Protein AF-A0A7C7QFS6-F1 (afdb_monomer_lite)

Structure (mmCIF, N/CA/C/O backbone):
data_AF-A0A7C7QFS6-F1
#
_entry.id   AF-A0A7C7QFS6-F1
#
loop_
_atom_site.group_PDB
_atom_site.id
_atom_site.type_symbol
_atom_site.label_atom_id
_atom_site.label_alt_id
_atom_site.label_comp_id
_atom_site.label_asym_id
_atom_site.label_entity_id
_atom_site.label_seq_id
_atom_site.pdbx_PDB_ins_code
_atom_site.Cartn_x
_atom_site.Cartn_y
_atom_site.Cartn_z
_atom_site.occupancy
_atom_site.B_iso_or_equiv
_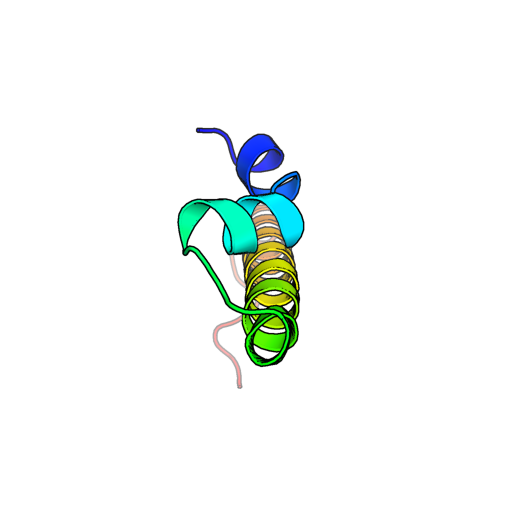atom_site.auth_seq_id
_atom_site.auth_comp_id
_atom_site.auth_asym_id
_atom_site.auth_atom_id
_atom_site.pdbx_PDB_model_num
ATOM 1 N N . LYS A 1 1 ? 5.109 -6.334 14.159 1.00 69.81 1 LYS A N 1
ATOM 2 C CA . LYS A 1 1 ? 5.050 -5.114 13.328 1.00 69.81 1 LYS A CA 1
ATOM 3 C C . LYS A 1 1 ? 3.871 -4.270 13.793 1.00 69.81 1 LYS A C 1
ATOM 5 O O . LYS A 1 1 ? 2.834 -4.863 14.076 1.00 69.81 1 LYS A O 1
ATOM 10 N N . SER A 1 2 ? 4.034 -2.958 13.976 1.00 89.25 2 SER A N 1
ATOM 11 C CA . SER A 1 2 ? 2.946 -2.058 14.414 1.00 89.25 2 SER A CA 1
ATOM 12 C C . SER A 1 2 ? 2.141 -1.518 13.221 1.00 89.25 2 SER A C 1
ATOM 14 O O . SER A 1 2 ? 2.577 -1.634 12.076 1.00 89.25 2 SER A O 1
ATOM 16 N N . LEU A 1 3 ? 0.970 -0.916 13.467 1.00 86.50 3 LEU A N 1
ATOM 17 C CA . LEU A 1 3 ? 0.183 -0.269 12.402 1.00 86.50 3 LEU A CA 1
ATOM 18 C C . LEU A 1 3 ? 0.923 0.917 11.776 1.00 86.50 3 LEU A C 1
ATOM 20 O O . LEU A 1 3 ? 0.801 1.151 10.578 1.00 86.50 3 LEU A O 1
ATOM 24 N N . ASP A 1 4 ? 1.711 1.642 12.565 1.00 86.56 4 ASP A N 1
ATOM 25 C CA . ASP A 1 4 ? 2.496 2.768 12.058 1.00 86.56 4 ASP A CA 1
ATOM 26 C C . ASP A 1 4 ? 3.689 2.290 11.220 1.00 86.56 4 ASP A C 1
ATOM 28 O O . ASP A 1 4 ? 4.016 2.907 10.208 1.00 86.56 4 ASP A O 1
ATOM 32 N N . GLU A 1 5 ? 4.276 1.137 11.565 1.00 90.00 5 GLU A N 1
ATOM 33 C CA . GLU A 1 5 ? 5.267 0.466 10.716 1.00 90.00 5 GLU A CA 1
ATOM 34 C C . GLU A 1 5 ? 4.641 0.077 9.371 1.00 90.00 5 GLU A C 1
ATOM 36 O O . GLU A 1 5 ? 5.209 0.371 8.322 1.00 90.00 5 GLU A O 1
ATOM 41 N N . ALA A 1 6 ? 3.438 -0.507 9.388 1.00 89.62 6 ALA A N 1
ATOM 42 C CA . ALA A 1 6 ? 2.723 -0.877 8.170 1.00 89.62 6 ALA A CA 1
ATOM 43 C C . ALA A 1 6 ? 2.361 0.345 7.30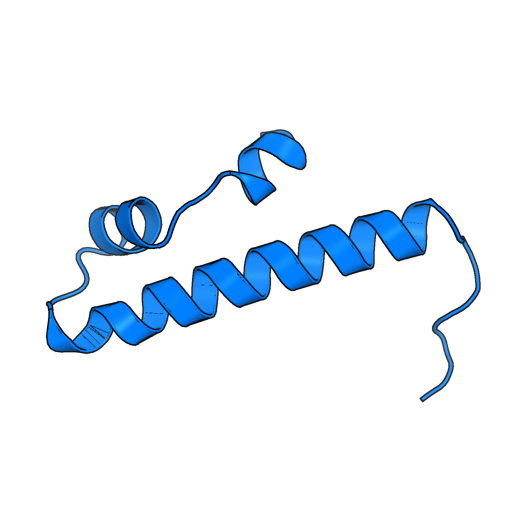1 1.00 89.62 6 ALA A C 1
ATOM 45 O O . ALA A 1 6 ? 2.483 0.284 6.081 1.00 89.62 6 ALA A O 1
ATOM 46 N N . ALA A 1 7 ? 1.991 1.474 7.915 1.00 88.88 7 ALA A N 1
ATOM 47 C CA . ALA A 1 7 ? 1.691 2.720 7.203 1.00 88.88 7 ALA A CA 1
ATOM 48 C C . ALA A 1 7 ? 2.934 3.381 6.583 1.00 88.88 7 ALA A C 1
ATOM 50 O O . ALA A 1 7 ? 2.813 4.169 5.644 1.00 88.88 7 ALA A O 1
ATOM 51 N N . SER A 1 8 ? 4.123 3.075 7.109 1.00 91.81 8 SER A N 1
ATOM 52 C CA . SER A 1 8 ? 5.397 3.599 6.608 1.00 91.81 8 SER A CA 1
ATOM 53 C C . SER A 1 8 ? 5.988 2.811 5.434 1.00 91.81 8 SER A C 1
ATOM 55 O O . SER A 1 8 ? 6.975 3.263 4.850 1.00 91.81 8 SER A O 1
ATOM 57 N N . ILE A 1 9 ? 5.394 1.664 5.075 1.00 93.19 9 ILE A N 1
ATOM 58 C CA . ILE A 1 9 ? 5.836 0.843 3.943 1.00 93.19 9 ILE A CA 1
ATOM 59 C C . ILE A 1 9 ? 5.700 1.651 2.650 1.00 93.19 9 ILE A C 1
ATOM 61 O O . ILE A 1 9 ? 4.633 2.184 2.345 1.00 93.19 9 ILE A O 1
ATOM 65 N N . LYS A 1 10 ? 6.786 1.716 1.877 1.00 93.44 10 LYS A N 1
ATOM 66 C CA . LYS A 1 10 ? 6.829 2.407 0.581 1.00 93.44 10 LYS A CA 1
ATOM 67 C C . LYS A 1 10 ? 6.776 1.422 -0.583 1.00 93.44 10 LYS A C 1
ATOM 69 O O . LYS A 1 10 ? 7.305 0.314 -0.485 1.00 93.44 10 LYS A O 1
ATOM 74 N N . ASN A 1 11 ? 6.253 1.864 -1.726 1.00 92.94 11 ASN A N 1
ATOM 75 C CA . ASN A 1 11 ? 6.245 1.092 -2.972 1.00 92.94 11 ASN A CA 1
ATOM 76 C C . ASN A 1 11 ? 7.638 0.598 -3.389 1.00 92.94 11 ASN A C 1
ATOM 78 O O . ASN A 1 11 ? 7.734 -0.460 -4.002 1.00 92.94 11 ASN A O 1
ATOM 82 N N . THR A 1 12 ? 8.708 1.320 -3.044 1.00 91.69 12 THR A N 1
ATOM 83 C CA . THR A 1 12 ? 10.083 0.917 -3.365 1.00 91.69 12 THR A CA 1
ATOM 84 C C . THR A 1 12 ? 10.470 -0.353 -2.620 1.00 91.69 12 THR A C 1
ATOM 86 O O . THR A 1 12 ? 10.976 -1.281 -3.233 1.00 91.69 12 THR A O 1
ATOM 89 N N . GLN A 1 13 ? 10.131 -0.445 -1.330 1.00 92.88 13 GLN A N 1
ATOM 90 C CA . GLN A 1 13 ? 10.378 -1.643 -0.524 1.00 92.88 13 GLN A CA 1
ATOM 91 C C . GLN A 1 13 ? 9.534 -2.821 -1.018 1.00 92.88 13 GLN A C 1
ATOM 93 O O . GLN A 1 13 ? 10.017 -3.944 -1.085 1.00 92.88 13 GLN A O 1
ATOM 98 N N . ILE A 1 14 ? 8.281 -2.561 -1.409 1.00 91.38 14 ILE A N 1
ATOM 99 C CA . ILE A 1 14 ? 7.394 -3.583 -1.984 1.00 91.38 1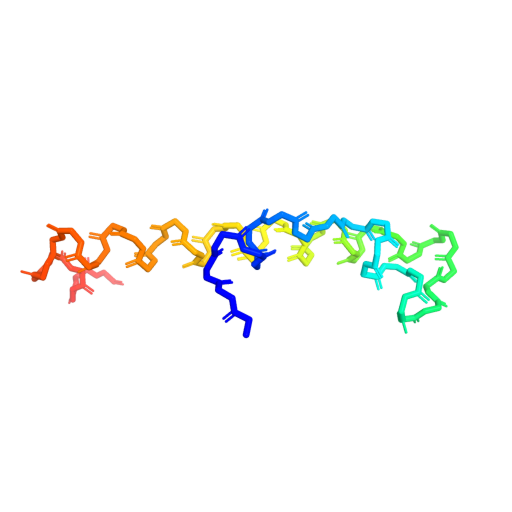4 ILE A CA 1
ATOM 100 C C . ILE A 1 14 ? 7.951 -4.089 -3.323 1.00 91.38 14 ILE A C 1
ATOM 102 O O . ILE A 1 14 ? 7.924 -5.285 -3.589 1.00 91.38 14 ILE A O 1
ATOM 106 N N . ALA A 1 15 ? 8.449 -3.190 -4.173 1.00 92.94 15 ALA A N 1
ATOM 107 C CA . ALA A 1 15 ? 9.017 -3.544 -5.467 1.00 92.94 15 ALA A CA 1
ATOM 108 C C . ALA A 1 15 ? 10.337 -4.311 -5.348 1.00 92.94 15 ALA A C 1
ATOM 110 O O . ALA A 1 15 ? 10.550 -5.237 -6.125 1.00 92.94 15 ALA A O 1
ATOM 111 N N . GLU A 1 16 ? 11.195 -3.934 -4.399 1.00 91.62 16 GLU A N 1
ATOM 112 C CA . GLU A 1 16 ? 12.462 -4.616 -4.120 1.00 91.62 16 GLU A CA 1
ATOM 113 C C . GLU A 1 16 ? 12.224 -6.034 -3.597 1.00 91.62 16 GLU A C 1
ATOM 115 O O . GLU A 1 16 ? 12.784 -6.979 -4.141 1.00 91.62 16 GLU A O 1
ATOM 120 N N . GLU A 1 17 ? 11.336 -6.199 -2.614 1.00 92.38 17 GLU A N 1
ATOM 121 C CA . GLU A 1 17 ? 11.034 -7.508 -2.017 1.00 92.38 17 GLU A CA 1
ATOM 122 C C . GLU A 1 17 ? 10.368 -8.470 -3.015 1.00 92.38 17 GLU A C 1
ATOM 124 O O . GLU A 1 17 ? 10.569 -9.680 -2.966 1.00 92.38 17 GLU A O 1
ATOM 129 N N . LEU A 1 18 ? 9.561 -7.930 -3.932 1.00 90.44 18 LEU A N 1
ATOM 130 C CA . LEU A 1 18 ? 8.867 -8.705 -4.962 1.00 90.44 18 LEU A CA 1
ATOM 131 C C . LEU A 1 18 ? 9.642 -8.790 -6.286 1.00 90.44 18 LEU A C 1
ATOM 133 O O . LEU A 1 18 ? 9.104 -9.321 -7.260 1.00 90.44 18 LEU A O 1
ATOM 137 N N . GLU A 1 19 ? 10.856 -8.233 -6.342 1.00 92.25 19 GLU A N 1
ATOM 138 C CA . GLU A 1 19 ? 11.714 -8.175 -7.533 1.00 92.25 19 GLU A CA 1
ATOM 139 C C . GLU A 1 19 ? 10.960 -7.690 -8.789 1.00 92.25 19 GLU A C 1
ATOM 141 O O . GLU A 1 19 ? 11.077 -8.240 -9.892 1.00 92.25 19 GLU A O 1
ATOM 146 N N . LEU A 1 20 ? 10.118 -6.662 -8.629 1.00 88.81 20 LEU A N 1
ATOM 147 C CA . LEU A 1 20 ? 9.258 -6.202 -9.714 1.00 88.81 20 LEU A CA 1
ATOM 148 C C . LEU A 1 20 ? 10.096 -5.539 -10.817 1.00 88.81 20 LEU A C 1
ATOM 150 O O . LEU A 1 20 ? 10.807 -4.566 -10.560 1.00 88.81 20 LEU A O 1
ATOM 154 N N . PRO A 1 21 ? 9.969 -5.984 -12.081 1.00 90.06 21 PRO A N 1
ATOM 155 C CA . PRO A 1 21 ? 10.612 -5.302 -13.192 1.00 90.06 21 PRO A CA 1
ATOM 156 C C . PRO A 1 21 ? 10.004 -3.901 -13.383 1.00 90.06 21 PRO A C 1
ATOM 158 O O . PRO A 1 21 ? 8.844 -3.687 -13.015 1.00 90.06 21 PRO A O 1
ATOM 161 N N . PRO A 1 22 ? 10.709 -2.965 -14.049 1.00 86.31 22 PRO A N 1
ATOM 162 C CA . PRO A 1 22 ? 10.293 -1.561 -14.170 1.00 86.31 22 PRO A CA 1
ATOM 163 C C . PRO A 1 22 ? 8.849 -1.354 -14.655 1.00 86.31 22 PRO A C 1
ATOM 165 O O . PRO A 1 22 ? 8.135 -0.476 -14.182 1.00 86.31 22 PRO A O 1
ATOM 168 N N . VAL A 1 23 ? 8.379 -2.216 -15.558 1.00 90.56 23 VAL A N 1
ATOM 169 C CA . VAL A 1 23 ? 7.015 -2.176 -16.112 1.00 90.56 23 VAL A CA 1
ATOM 170 C C . VAL A 1 23 ? 5.914 -2.532 -15.100 1.00 90.56 23 VAL A C 1
ATOM 172 O O . VAL A 1 23 ? 4.760 -2.144 -15.277 1.00 90.56 23 VAL A O 1
ATOM 175 N N . LYS A 1 24 ? 6.250 -3.249 -14.021 1.00 89.88 24 LYS A N 1
ATOM 176 C CA . LYS A 1 24 ? 5.314 -3.713 -12.982 1.00 89.88 24 LYS A CA 1
ATOM 177 C C . LYS A 1 24 ? 5.391 -2.906 -11.678 1.00 89.88 24 LYS A C 1
ATOM 179 O O . LYS A 1 24 ? 4.672 -3.227 -10.741 1.00 89.88 24 LYS A O 1
ATOM 184 N N . ILE A 1 25 ? 6.163 -1.817 -11.625 1.00 91.56 25 ILE A N 1
ATOM 185 C CA . ILE A 1 25 ? 6.229 -0.918 -10.453 1.00 91.56 25 ILE A CA 1
ATOM 186 C C . ILE A 1 25 ? 4.872 -0.276 -10.136 1.00 91.56 25 ILE A C 1
ATOM 188 O O . ILE A 1 25 ? 4.555 -0.024 -8.981 1.00 91.56 25 ILE A O 1
ATOM 192 N N . HIS A 1 26 ? 4.001 -0.079 -11.129 1.00 91.81 26 HIS A N 1
ATOM 193 C CA . HIS A 1 26 ? 2.644 0.406 -10.859 1.00 91.81 26 HIS A CA 1
ATOM 194 C C . HIS A 1 26 ? 1.885 -0.507 -9.873 1.00 91.81 26 HIS A C 1
ATOM 196 O O . HIS A 1 26 ? 1.077 -0.019 -9.089 1.00 91.81 26 HIS A O 1
ATOM 202 N N . CYS A 1 27 ? 2.182 -1.814 -9.850 1.00 91.38 27 CYS A N 1
ATOM 203 C CA . CYS A 1 27 ? 1.599 -2.746 -8.889 1.00 91.38 27 CYS A CA 1
ATOM 204 C C . CYS A 1 27 ? 2.054 -2.462 -7.450 1.00 91.38 27 CYS A C 1
ATOM 206 O O . CYS A 1 27 ? 1.258 -2.639 -6.532 1.00 91.38 27 CYS A O 1
ATOM 208 N N . SER A 1 28 ? 3.295 -2.007 -7.233 1.00 93.25 28 SER A N 1
ATOM 209 C CA . SER A 1 28 ? 3.765 -1.651 -5.890 1.00 93.25 28 SER A CA 1
ATOM 210 C C . SER A 1 28 ? 3.192 -0.321 -5.406 1.00 93.25 28 SER A C 1
ATOM 212 O O . SER A 1 28 ? 2.938 -0.182 -4.214 1.00 93.25 28 SER A O 1
ATOM 214 N N . VAL A 1 29 ? 2.920 0.620 -6.316 1.00 93.31 29 VAL A N 1
ATOM 215 C CA . VAL A 1 29 ? 2.183 1.857 -5.998 1.00 93.31 29 VAL A CA 1
ATOM 216 C C . VAL A 1 29 ? 0.745 1.530 -5.592 1.00 93.31 29 VAL A C 1
ATOM 218 O O . VAL A 1 29 ? 0.300 1.947 -4.528 1.00 93.31 29 VAL A O 1
ATOM 221 N N . LEU A 1 30 ? 0.050 0.697 -6.377 1.00 94.31 30 LEU A N 1
ATOM 222 C CA . LEU A 1 30 ? -1.304 0.240 -6.039 1.00 94.31 30 LEU A CA 1
ATOM 223 C C . LEU A 1 30 ? -1.343 -0.504 -4.695 1.00 94.31 30 LEU A C 1
ATOM 225 O O . LEU A 1 30 ? -2.277 -0.326 -3.916 1.00 94.31 30 LEU A O 1
ATOM 229 N N . ALA A 1 31 ? -0.329 -1.324 -4.410 1.00 94.12 31 ALA A N 1
ATOM 230 C CA . ALA A 1 31 ? -0.215 -2.022 -3.135 1.00 94.12 31 ALA A CA 1
ATOM 231 C C . ALA A 1 31 ? 0.016 -1.056 -1.959 1.00 94.12 31 ALA A C 1
ATOM 233 O O . ALA A 1 31 ? -0.613 -1.216 -0.914 1.00 94.12 31 ALA A O 1
ATOM 234 N N . GLU A 1 32 ? 0.875 -0.046 -2.121 1.00 94.56 32 GLU A N 1
ATOM 235 C CA . GLU A 1 32 ? 1.107 0.991 -1.107 1.00 94.56 32 GLU A CA 1
ATOM 236 C C . GLU A 1 32 ? -0.189 1.745 -0.770 1.00 94.56 32 GLU A C 1
ATOM 238 O O . GLU A 1 32 ? -0.533 1.894 0.406 1.00 94.56 32 GLU A O 1
ATOM 243 N N . ASP A 1 33 ? -0.933 2.171 -1.792 1.00 94.44 33 ASP A N 1
ATOM 244 C CA . ASP A 1 33 ? -2.191 2.900 -1.616 1.00 94.44 33 ASP A CA 1
ATOM 245 C C . ASP A 1 33 ? -3.251 2.039 -0.916 1.00 94.44 33 ASP A C 1
ATOM 247 O O . ASP A 1 33 ? -3.921 2.505 0.010 1.00 94.44 3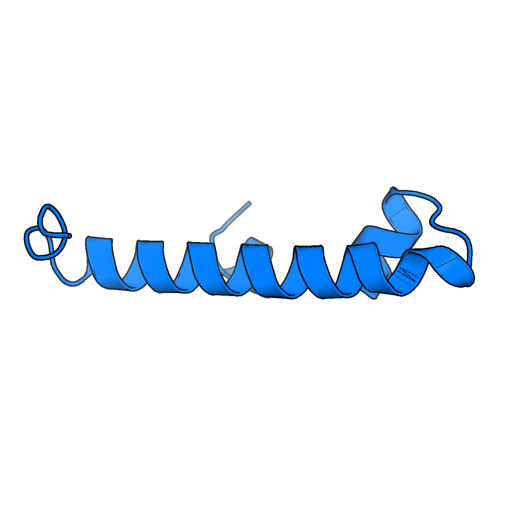3 ASP A O 1
ATOM 251 N N . ALA A 1 34 ? -3.363 0.761 -1.292 1.00 94.75 34 ALA A N 1
ATOM 252 C CA . ALA A 1 34 ? -4.289 -0.177 -0.662 1.00 94.75 34 ALA A CA 1
ATOM 253 C C . ALA A 1 34 ? -3.969 -0.406 0.826 1.00 94.75 34 ALA A C 1
ATOM 255 O O . ALA A 1 34 ? -4.879 -0.425 1.657 1.00 94.75 34 ALA A O 1
ATOM 256 N N . ILE A 1 35 ? -2.685 -0.536 1.183 1.00 93.19 35 ILE A N 1
ATOM 257 C CA . ILE A 1 35 ? -2.247 -0.697 2.578 1.00 93.19 35 ILE A CA 1
ATOM 258 C C . ILE A 1 35 ? -2.605 0.547 3.398 1.00 93.19 35 ILE A C 1
ATOM 260 O O . ILE A 1 35 ? -3.179 0.426 4.481 1.00 93.19 35 ILE A O 1
ATOM 264 N N . LYS A 1 36 ? -2.321 1.746 2.878 1.00 92.75 36 LYS A N 1
ATOM 265 C CA . LYS A 1 36 ? -2.658 3.011 3.551 1.00 92.75 36 LYS A CA 1
ATOM 266 C C . LYS A 1 36 ? -4.162 3.168 3.749 1.00 92.75 36 LYS A C 1
ATOM 268 O O . LYS A 1 36 ? -4.593 3.509 4.849 1.00 92.75 36 LYS A O 1
ATOM 273 N N . ALA A 1 37 ? -4.951 2.881 2.715 1.00 94.00 37 ALA A N 1
ATOM 274 C CA . ALA A 1 37 ? -6.407 2.933 2.787 1.00 94.00 37 ALA A CA 1
ATOM 275 C C . ALA A 1 37 ? -6.957 1.959 3.841 1.00 94.00 37 ALA A C 1
ATOM 277 O O . ALA A 1 37 ? -7.769 2.359 4.671 1.00 94.00 37 ALA A O 1
ATOM 278 N N . ALA A 1 38 ? -6.463 0.718 3.871 1.00 93.44 38 ALA A N 1
ATOM 279 C CA . ALA A 1 38 ? -6.885 -0.281 4.851 1.00 93.44 38 ALA A CA 1
ATOM 280 C C . ALA A 1 38 ? -6.525 0.110 6.294 1.00 93.44 38 ALA A C 1
ATOM 282 O O . ALA A 1 38 ? -7.314 -0.112 7.210 1.00 93.44 38 ALA A O 1
ATOM 283 N N . ILE A 1 39 ? -5.351 0.710 6.517 1.00 91.44 39 ILE A N 1
ATOM 284 C CA . ILE A 1 39 ? -4.947 1.181 7.851 1.00 91.44 39 ILE A CA 1
ATOM 285 C C . ILE A 1 39 ? -5.805 2.365 8.295 1.00 91.44 39 ILE A C 1
ATOM 287 O O . ILE A 1 39 ? -6.191 2.419 9.462 1.00 91.44 39 ILE A O 1
ATOM 291 N N . ASN A 1 40 ? -6.110 3.298 7.391 1.00 90.19 40 ASN A N 1
ATOM 292 C CA . ASN A 1 40 ? -6.994 4.421 7.692 1.00 90.19 40 ASN A CA 1
ATOM 293 C C . ASN A 1 40 ? -8.403 3.928 8.038 1.00 90.19 40 ASN A C 1
ATOM 295 O O . ASN A 1 40 ? -8.901 4.269 9.105 1.00 90.19 40 ASN A O 1
ATOM 299 N N . ASP A 1 41 ? -8.980 3.044 7.221 1.00 91.12 41 ASP A N 1
ATOM 300 C CA . ASP A 1 41 ? -10.280 2.413 7.485 1.00 91.12 41 ASP A CA 1
ATOM 301 C C . ASP A 1 41 ? -10.283 1.658 8.826 1.00 91.12 41 ASP A C 1
ATOM 303 O O . ASP A 1 41 ? -11.209 1.785 9.625 1.00 91.12 41 ASP A O 1
ATOM 307 N N . TYR A 1 42 ? -9.207 0.932 9.141 1.00 90.50 42 TYR A N 1
ATOM 308 C CA . TYR A 1 42 ? -9.062 0.269 10.436 1.00 90.50 42 TYR A CA 1
ATOM 309 C C . TYR A 1 42 ? -9.016 1.264 11.606 1.00 90.50 42 TYR A C 1
ATOM 311 O O . TYR A 1 42 ? -9.665 1.041 12.629 1.00 90.50 42 TYR A O 1
ATOM 319 N N . LYS A 1 43 ? -8.258 2.361 11.475 1.00 87.50 43 LYS A N 1
ATOM 320 C CA . LYS A 1 43 ? -8.167 3.418 12.496 1.00 87.50 43 LYS A CA 1
ATOM 321 C C . LYS A 1 43 ? -9.518 4.112 12.691 1.00 87.50 43 LYS A C 1
ATOM 323 O O . LYS A 1 43 ? -9.915 4.330 13.832 1.00 87.50 43 LYS A O 1
ATOM 328 N N . GLU A 1 44 ? -10.241 4.392 11.610 1.00 88.25 44 GLU A N 1
ATOM 329 C CA . GLU A 1 44 ? -11.590 4.968 11.642 1.00 88.25 44 GLU A CA 1
ATOM 330 C C . GLU A 1 44 ? -12.595 4.024 12.317 1.00 88.25 44 GLU A C 1
ATOM 332 O O . GLU A 1 44 ? -13.331 4.448 13.206 1.00 88.25 44 GLU A O 1
ATOM 337 N N . LYS A 1 45 ? -12.570 2.727 11.988 1.00 85.88 45 LYS A N 1
ATOM 338 C CA . LYS A 1 45 ? -13.429 1.704 12.614 1.00 85.88 45 LYS A CA 1
ATOM 339 C C . LYS A 1 45 ? -13.118 1.458 14.089 1.00 85.88 45 LYS A C 1
ATOM 341 O O . LYS A 1 45 ? -14.020 1.133 14.852 1.00 85.88 45 LYS A O 1
ATOM 346 N N . GLN A 1 46 ? -11.859 1.596 14.499 1.00 83.19 46 GLN A N 1
ATOM 347 C CA . GLN A 1 46 ? -11.454 1.515 15.907 1.00 83.19 46 GLN A CA 1
ATOM 348 C C . GLN A 1 46 ? -11.844 2.775 16.692 1.00 83.19 46 GLN A C 1
ATOM 350 O O . GLN A 1 46 ? -12.237 2.677 17.850 1.00 83.19 46 GLN A O 1
ATOM 355 N N . ALA A 1 47 ? -11.756 3.956 16.072 1.00 73.00 47 ALA A N 1
ATOM 356 C CA . ALA A 1 47 ? -12.177 5.217 16.682 1.00 73.00 47 ALA A CA 1
ATOM 357 C C . ALA A 1 47 ? -13.709 5.370 16.741 1.00 73.00 47 ALA A C 1
ATOM 359 O O . ALA A 1 47 ? -14.226 6.082 17.600 1.00 73.00 47 ALA A O 1
ATOM 360 N N . GLY A 1 48 ? -14.429 4.689 15.849 1.00 62.00 48 GLY A N 1
ATOM 361 C CA . GLY A 1 48 ? -15.881 4.595 15.821 1.00 62.00 48 GLY A CA 1
ATOM 362 C C . GLY A 1 48 ? -16.322 3.147 15.647 1.00 62.00 48 GLY A C 1
ATOM 363 O O . GLY A 1 48 ? -16.743 2.754 14.560 1.00 62.00 48 GLY A O 1
ATOM 364 N N . THR A 1 49 ? -16.258 2.350 16.713 1.00 52.69 49 THR A N 1
ATOM 365 C CA . THR A 1 49 ? -17.056 1.121 16.822 1.00 52.69 49 THR A CA 1
ATOM 366 C C . THR A 1 49 ? -18.530 1.481 16.594 1.00 52.69 49 THR A C 1
ATOM 368 O O . THR A 1 49 ? -19.145 1.995 17.519 1.00 52.69 49 THR A O 1
ATOM 371 N N . ASP A 1 50 ? -19.028 1.337 15.351 1.00 51.69 50 ASP A N 1
ATOM 372 C CA . ASP A 1 50 ? -20.408 0.960 14.942 1.00 51.69 50 ASP A CA 1
ATOM 373 C C . ASP A 1 50 ? -20.893 1.474 13.557 1.00 51.69 50 ASP A C 1
ATOM 375 O O . ASP A 1 50 ? -21.975 1.089 13.118 1.00 51.69 50 ASP A O 1
ATOM 379 N N . ALA A 1 51 ? -20.154 2.290 12.794 1.00 51.88 51 ALA A N 1
ATOM 380 C CA . ALA A 1 51 ? -20.794 3.031 11.684 1.00 51.88 51 ALA A CA 1
ATOM 381 C C . ALA A 1 51 ? -20.835 2.383 10.275 1.00 51.88 51 ALA A C 1
ATOM 383 O O . ALA A 1 51 ? -21.508 2.928 9.404 1.00 51.88 51 ALA A O 1
ATOM 384 N N . ALA A 1 52 ? -20.181 1.247 9.994 1.00 50.94 52 ALA A N 1
ATOM 385 C CA . ALA A 1 52 ? -20.087 0.733 8.612 1.00 50.94 52 ALA A CA 1
ATOM 386 C C . ALA A 1 52 ? -20.509 -0.739 8.455 1.00 50.94 52 ALA A C 1
ATOM 388 O O . ALA A 1 52 ? -19.734 -1.595 8.033 1.00 50.94 52 ALA A O 1
ATOM 389 N N . LYS A 1 53 ? -21.782 -1.011 8.771 1.00 49.47 53 LYS A N 1
ATOM 390 C CA . LYS A 1 53 ? -22.569 -2.152 8.260 1.00 49.47 53 LYS A CA 1
ATOM 391 C C . LYS A 1 53 ? -23.587 -1.717 7.182 1.00 49.47 53 LYS A C 1
ATOM 393 O O . LYS A 1 53 ? -24.541 -2.438 6.924 1.00 49.47 53 LYS A O 1
ATOM 398 N N . SER A 1 54 ? -23.427 -0.556 6.549 1.00 45.91 54 SER A N 1
ATOM 399 C CA . SER A 1 54 ? -24.423 -0.060 5.587 1.00 45.91 54 SER A CA 1
ATOM 400 C C . SER A 1 54 ? -23.782 0.543 4.345 1.00 45.91 54 SER A C 1
ATOM 402 O O . SER A 1 54 ? -23.578 1.753 4.295 1.00 45.91 54 SER A O 1
ATOM 404 N N . ALA A 1 55 ? -23.479 -0.311 3.367 1.00 43.25 55 ALA A N 1
ATOM 405 C CA . ALA A 1 55 ? -23.778 -0.130 1.939 1.00 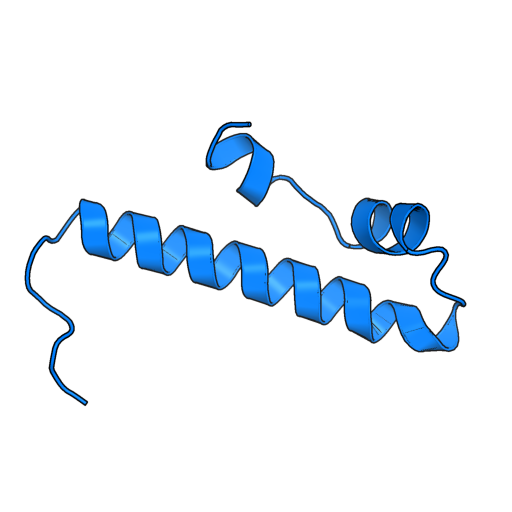43.25 55 ALA A CA 1
ATOM 406 C C . ALA A 1 55 ? -23.254 -1.342 1.159 1.00 43.25 55 ALA A C 1
ATOM 408 O O . ALA A 1 55 ? -22.029 -1.586 1.210 1.00 43.25 55 ALA A O 1
#

Radius of gyration: 14.12 Å; chains: 1; bounding box: 37×14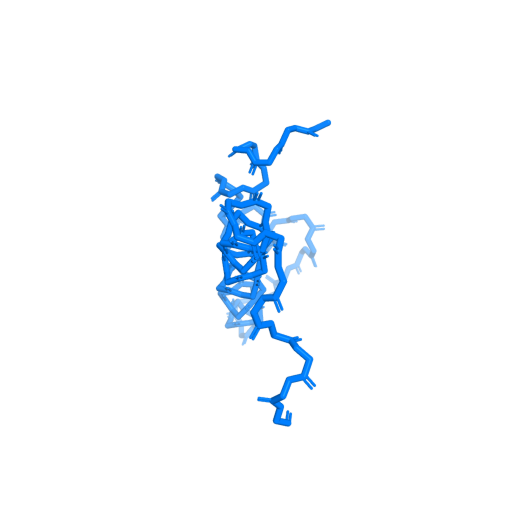×33 Å

Foldseek 3Di:
DDLVVQLPDALVNVCVVVVPDPVCSVVSVVVNVVSNVVSVVVVVCVVDVPDPPDD

Secondary structure (DSSP, 8-state):
--HHHHHT--HHHHHHHTT--GGGHHHHHHHHHHHHHHHHHHHHHHHTTTS-S--

pLDDT: mean 84.53, std 14.65, range [43.25, 94.75]

Sequence (55 aa):
KSLDEAASIKNTQIAEELELPPVKIHCSVLAEDAIKAAINDYKEKQAGTDAAKSA